Protein AF-A0A6A3VPD0-F1 (afdb_monomer_lite)

Structure (mmCIF, N/CA/C/O backbone):
data_AF-A0A6A3VPD0-F1
#
_entry.id   AF-A0A6A3VPD0-F1
#
loop_
_atom_site.group_PDB
_atom_site.id
_atom_site.type_symbol
_atom_site.label_atom_id
_atom_site.label_alt_id
_atom_site.label_comp_id
_atom_site.label_asym_id
_atom_site.label_entity_id
_atom_site.label_seq_id
_atom_site.pdbx_PDB_ins_code
_atom_site.Cartn_x
_atom_site.Cartn_y
_atom_site.Cartn_z
_atom_site.occupancy
_atom_site.B_iso_or_equiv
_atom_site.auth_seq_id
_atom_site.auth_comp_id
_atom_site.auth_asym_id
_atom_site.auth_atom_id
_atom_site.pdbx_PDB_model_num
ATOM 1 N N . MET A 1 1 ? -4.525 1.114 21.349 1.00 48.56 1 MET A N 1
ATOM 2 C CA . MET A 1 1 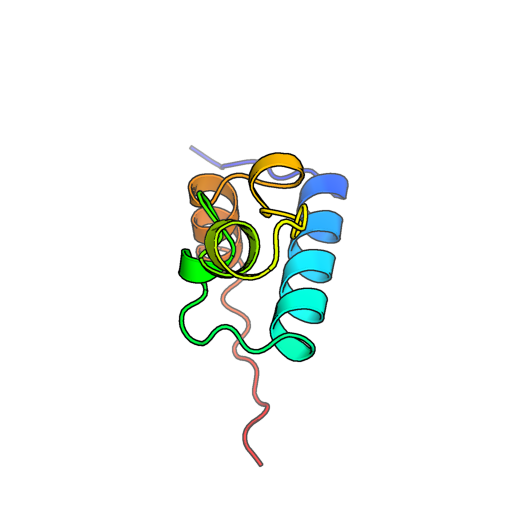? -5.573 1.800 20.563 1.00 48.56 1 MET A CA 1
ATOM 3 C C . MET A 1 1 ? -5.908 0.907 19.376 1.00 48.56 1 MET A C 1
ATOM 5 O O . MET A 1 1 ? -5.012 0.627 18.587 1.00 48.56 1 MET A O 1
ATOM 9 N N . VAL A 1 2 ? -7.127 0.366 19.307 1.00 56.78 2 VAL A N 1
ATOM 10 C CA . VAL A 1 2 ? -7.557 -0.477 18.178 1.00 56.78 2 VAL A CA 1
ATOM 11 C C . VAL A 1 2 ? -7.647 0.425 16.948 1.00 56.78 2 VAL A C 1
ATOM 13 O O . VAL A 1 2 ? -8.417 1.380 16.944 1.00 56.78 2 VAL A O 1
ATOM 16 N N . LYS A 1 3 ? -6.809 0.180 15.936 1.00 67.56 3 LYS A N 1
ATOM 17 C CA . LYS A 1 3 ? -6.918 0.872 14.648 1.00 67.56 3 LYS A CA 1
ATOM 18 C C . LYS A 1 3 ? -8.072 0.229 13.893 1.00 67.56 3 LYS A C 1
ATOM 20 O O . LYS A 1 3 ? -7.953 -0.908 13.454 1.00 67.56 3 LYS A O 1
ATOM 25 N N . ILE A 1 4 ? -9.189 0.941 13.820 1.00 82.12 4 ILE A N 1
ATOM 26 C CA . ILE A 1 4 ? -10.358 0.514 13.056 1.00 82.12 4 ILE A CA 1
ATOM 27 C C . ILE A 1 4 ? -10.044 0.745 11.573 1.00 82.12 4 ILE A C 1
ATOM 29 O O . ILE A 1 4 ? -9.487 1.783 11.197 1.00 82.12 4 ILE A O 1
ATOM 33 N N . PHE A 1 5 ? -10.357 -0.252 10.756 1.00 86.62 5 PHE A N 1
ATOM 34 C CA . PHE A 1 5 ? -10.290 -0.187 9.302 1.00 86.62 5 PHE A CA 1
ATOM 35 C C . PHE A 1 5 ? -11.707 -0.331 8.767 1.00 86.62 5 PHE A C 1
ATOM 37 O O . PHE A 1 5 ? -12.485 -1.128 9.300 1.00 86.62 5 PHE A O 1
ATOM 44 N N . THR A 1 6 ? -12.056 0.449 7.750 1.00 91.69 6 THR A N 1
ATOM 45 C CA . THR A 1 6 ? -13.353 0.290 7.087 1.00 91.69 6 THR A CA 1
ATOM 46 C C . THR A 1 6 ? -13.308 -0.893 6.119 1.00 91.69 6 THR A C 1
ATOM 48 O O . THR A 1 6 ? -12.236 -1.336 5.698 1.00 91.69 6 THR A O 1
ATOM 51 N N . LEU A 1 7 ? -14.481 -1.417 5.749 1.00 92.25 7 LEU A N 1
ATOM 52 C CA . LEU A 1 7 ? -14.575 -2.416 4.680 1.00 92.25 7 LEU A CA 1
ATOM 53 C C . LEU A 1 7 ? -14.026 -1.861 3.357 1.00 92.25 7 LEU A C 1
ATOM 55 O O . LEU A 1 7 ? -13.354 -2.577 2.628 1.00 92.25 7 LEU A O 1
ATOM 59 N N . ASP A 1 8 ? -14.268 -0.580 3.088 1.00 94.06 8 ASP A N 1
ATOM 60 C CA . ASP A 1 8 ? -13.755 0.123 1.913 1.00 94.06 8 ASP A CA 1
ATOM 61 C C . ASP A 1 8 ? -12.216 0.113 1.861 1.00 94.06 8 ASP A C 1
ATOM 63 O O . ASP A 1 8 ? -11.628 -0.327 0.876 1.00 94.06 8 ASP A O 1
ATOM 67 N N . GLU A 1 9 ? -11.544 0.445 2.967 1.00 92.38 9 GLU A N 1
ATOM 68 C CA . GLU A 1 9 ? -10.080 0.371 3.046 1.00 92.38 9 GLU A CA 1
ATOM 69 C C . GLU A 1 9 ? -9.551 -1.056 2.864 1.00 92.38 9 GLU A C 1
ATOM 71 O O . GLU A 1 9 ? -8.510 -1.257 2.241 1.00 92.38 9 GLU A O 1
ATOM 76 N N . LEU A 1 10 ? -10.263 -2.059 3.381 1.00 92.06 10 LEU A N 1
ATOM 77 C CA . LEU A 1 10 ? -9.943 -3.470 3.152 1.00 92.06 10 LEU A CA 1
ATOM 78 C C . LEU A 1 10 ? -10.052 -3.843 1.666 1.00 92.06 10 LEU A C 1
ATOM 80 O O . LEU A 1 10 ? -9.166 -4.520 1.145 1.00 92.06 10 LEU A O 1
ATOM 84 N N . MET A 1 11 ? -11.095 -3.382 0.974 1.00 94.75 11 MET A N 1
ATOM 85 C CA . MET A 1 11 ? -11.289 -3.636 -0.456 1.00 94.75 11 MET A CA 1
ATOM 86 C C . MET A 1 11 ? -10.229 -2.932 -1.310 1.00 94.75 11 MET A C 1
ATOM 88 O O . MET A 1 11 ? -9.676 -3.550 -2.219 1.00 94.75 11 MET A O 1
ATOM 92 N N . ILE A 1 12 ? -9.873 -1.688 -0.976 1.00 94.56 12 ILE A N 1
ATOM 93 C CA . ILE A 1 12 ? -8.771 -0.961 -1.623 1.00 94.56 12 ILE A CA 1
ATOM 94 C C . ILE A 1 12 ? -7.448 -1.701 -1.405 1.00 94.56 12 ILE A C 1
ATOM 96 O O . ILE A 1 12 ? -6.689 -1.905 -2.349 1.00 94.56 12 ILE A O 1
ATOM 100 N N . PHE A 1 13 ? -7.181 -2.161 -0.181 1.00 93.12 13 PHE A N 1
ATOM 101 C CA . PHE A 1 13 ? -5.979 -2.932 0.129 1.00 93.12 13 PHE A CA 1
ATOM 102 C C . PHE A 1 13 ? -5.884 -4.221 -0.696 1.00 93.12 13 PHE A C 1
ATOM 104 O O . PHE A 1 13 ? -4.824 -4.512 -1.247 1.00 93.12 13 PHE A O 1
ATOM 111 N N . LEU A 1 14 ? -6.982 -4.971 -0.835 1.00 92.75 14 LEU A N 1
ATOM 112 C CA . LEU A 1 14 ? -7.025 -6.154 -1.699 1.00 92.75 14 LEU A CA 1
ATOM 113 C C . LEU A 1 14 ? -6.778 -5.791 -3.168 1.00 92.75 14 LEU A C 1
ATOM 115 O O . LEU A 1 14 ? -5.991 -6.462 -3.833 1.00 92.75 14 LEU A O 1
ATOM 119 N N . GLY A 1 15 ? -7.383 -4.706 -3.658 1.00 93.25 15 GLY A N 1
ATOM 120 C CA . GLY A 1 15 ? -7.137 -4.186 -5.005 1.00 93.25 15 GLY A CA 1
ATOM 121 C C . GLY A 1 15 ? -5.662 -3.859 -5.249 1.00 93.25 15 GLY A C 1
ATOM 122 O O . GLY A 1 15 ? -5.112 -4.236 -6.281 1.00 93.25 15 GLY A O 1
ATOM 123 N N . ILE A 1 16 ? -4.993 -3.247 -4.267 1.00 92.31 16 ILE A N 1
ATOM 124 C CA . ILE A 1 16 ? -3.553 -2.962 -4.314 1.00 92.31 16 ILE A CA 1
ATOM 125 C C . ILE A 1 16 ? -2.733 -4.255 -4.402 1.00 92.31 16 ILE A C 1
ATOM 127 O O . ILE A 1 16 ? -1.806 -4.328 -5.206 1.00 92.31 16 ILE A O 1
ATOM 131 N N . LEU A 1 17 ? -3.070 -5.291 -3.627 1.00 91.50 17 LEU A N 1
ATOM 132 C CA . LEU A 1 17 ? -2.368 -6.579 -3.699 1.00 91.50 17 LEU A CA 1
ATOM 133 C C . LEU A 1 17 ? -2.514 -7.239 -5.077 1.00 91.50 17 LEU A C 1
ATOM 135 O O . LEU A 1 17 ? -1.526 -7.728 -5.623 1.00 91.50 17 LEU A O 1
ATOM 139 N N . PHE A 1 18 ? -3.714 -7.217 -5.665 1.00 90.38 18 PHE A N 1
ATOM 140 C CA . PHE A 1 18 ? -3.924 -7.711 -7.029 1.00 90.38 18 PHE A CA 1
ATOM 141 C C . PHE A 1 18 ? -3.137 -6.892 -8.053 1.00 90.38 18 PHE A C 1
ATOM 143 O O . PHE A 1 18 ? -2.471 -7.465 -8.914 1.00 90.38 18 PHE A O 1
ATOM 150 N N . PHE A 1 19 ? -3.145 -5.566 -7.930 1.00 89.50 19 PHE A N 1
ATOM 151 C CA . PHE A 1 19 ? -2.385 -4.690 -8.813 1.00 89.50 19 PHE A CA 1
ATOM 152 C C . PHE A 1 19 ? -0.881 -4.988 -8.764 1.00 89.50 19 PHE A C 1
ATOM 154 O O . PHE A 1 19 ? -0.263 -5.122 -9.820 1.00 89.50 19 PHE A O 1
ATOM 161 N N . MET A 1 20 ? -0.318 -5.167 -7.563 1.00 89.56 20 MET A N 1
ATOM 162 C CA . MET A 1 20 ? 1.085 -5.556 -7.364 1.00 89.56 20 MET A CA 1
ATOM 163 C C . MET A 1 20 ? 1.398 -6.950 -7.913 1.00 89.56 20 MET A C 1
ATOM 165 O O . MET A 1 20 ? 2.500 -7.172 -8.397 1.00 89.56 20 MET A O 1
ATOM 169 N N . SER A 1 21 ? 0.443 -7.885 -7.867 1.00 87.62 21 SER A N 1
ATOM 170 C CA . SER A 1 21 ? 0.636 -9.230 -8.432 1.00 87.62 21 SER A CA 1
ATOM 171 C C . SER A 1 21 ? 0.728 -9.239 -9.962 1.00 87.62 21 SER A C 1
ATOM 173 O O . SER A 1 21 ? 1.322 -10.149 -10.531 1.00 87.62 21 SER A O 1
ATOM 175 N N . ILE A 1 22 ? 0.143 -8.233 -10.622 1.00 88.00 22 ILE A N 1
ATOM 176 C CA . ILE A 1 22 ? 0.123 -8.099 -12.086 1.00 88.00 22 ILE A CA 1
ATOM 177 C C . ILE A 1 22 ? 1.265 -7.199 -12.567 1.00 88.00 22 ILE A C 1
ATOM 179 O O . ILE A 1 22 ? 1.884 -7.471 -13.591 1.00 88.00 22 ILE A O 1
ATOM 183 N N . ASN A 1 23 ? 1.531 -6.113 -11.844 1.00 84.38 23 ASN A N 1
ATOM 184 C CA . ASN A 1 23 ? 2.537 -5.123 -12.202 1.00 84.38 23 ASN A CA 1
ATOM 185 C C . ASN A 1 23 ? 3.707 -5.291 -11.254 1.00 84.38 23 ASN A C 1
ATOM 187 O O . ASN A 1 23 ? 3.642 -4.743 -10.164 1.00 84.38 23 ASN A O 1
ATOM 191 N N . ASP A 1 24 ? 4.746 -6.028 -11.631 1.00 83.50 24 ASP A N 1
ATOM 192 C CA . ASP A 1 24 ? 5.919 -6.223 -10.777 1.00 83.50 24 ASP A CA 1
ATOM 193 C C . ASP A 1 24 ? 6.857 -5.005 -10.849 1.00 83.50 24 ASP A C 1
ATOM 195 O O . ASP A 1 24 ? 7.599 -4.829 -11.815 1.00 83.50 24 ASP A O 1
ATOM 199 N N . LYS A 1 25 ? 6.807 -4.145 -9.822 1.00 84.75 25 LYS A N 1
ATOM 200 C CA . LYS A 1 25 ? 7.764 -3.039 -9.619 1.00 84.75 25 LYS A CA 1
ATOM 201 C C . LYS A 1 25 ? 8.832 -3.396 -8.576 1.00 84.75 25 LYS A C 1
ATOM 203 O O . LYS A 1 25 ? 9.526 -2.510 -8.071 1.00 84.75 25 LYS A O 1
ATOM 208 N N . GLY A 1 26 ? 8.956 -4.676 -8.217 1.00 86.25 26 GLY A N 1
ATOM 209 C CA . GLY A 1 26 ? 9.837 -5.168 -7.166 1.00 86.25 26 GLY A CA 1
ATOM 210 C C . GLY A 1 26 ? 9.327 -4.815 -5.770 1.00 86.25 26 GLY A C 1
ATOM 211 O O . GLY A 1 26 ? 8.303 -5.316 -5.305 1.00 86.25 26 GLY A O 1
ATOM 212 N N . GLU A 1 27 ? 10.061 -3.957 -5.061 1.00 86.00 27 GLU A N 1
ATOM 213 C CA . GLU A 1 27 ? 9.691 -3.563 -3.702 1.00 86.00 27 GLU A CA 1
ATOM 214 C C . GLU A 1 27 ? 8.356 -2.816 -3.680 1.00 86.00 27 GLU A C 1
ATOM 216 O O . GLU A 1 27 ? 8.138 -1.862 -4.425 1.00 86.00 27 GLU A O 1
ATOM 221 N N . TYR A 1 28 ? 7.472 -3.186 -2.748 1.00 85.94 28 TYR A N 1
ATOM 222 C CA . TYR A 1 28 ? 6.146 -2.568 -2.641 1.00 85.94 28 TYR A CA 1
ATOM 223 C C . TYR A 1 28 ? 6.220 -1.047 -2.434 1.00 85.94 28 TYR A C 1
ATOM 225 O O . TYR A 1 28 ? 5.281 -0.346 -2.776 1.00 85.94 28 TYR A O 1
ATOM 233 N N . ALA A 1 29 ? 7.314 -0.505 -1.891 1.00 87.50 29 ALA A N 1
ATOM 234 C CA . ALA A 1 29 ? 7.473 0.939 -1.727 1.00 87.50 29 ALA A CA 1
ATOM 235 C C . ALA A 1 29 ? 7.499 1.704 -3.067 1.00 87.50 29 ALA A C 1
ATOM 237 O O . ALA A 1 29 ? 7.149 2.878 -3.078 1.00 87.50 29 ALA A O 1
ATOM 238 N N . ASN A 1 30 ? 7.835 1.039 -4.178 1.00 89.38 30 ASN A N 1
ATOM 239 C CA . ASN A 1 30 ? 7.976 1.638 -5.512 1.00 89.38 30 ASN A CA 1
ATOM 240 C C . ASN A 1 30 ? 6.638 1.979 -6.192 1.00 89.38 30 ASN A C 1
ATOM 242 O O . ASN A 1 30 ? 6.620 2.544 -7.283 1.00 89.38 30 ASN A O 1
ATOM 246 N N . TYR A 1 31 ? 5.515 1.600 -5.581 1.00 89.56 31 TYR A N 1
ATOM 247 C CA . TYR A 1 31 ? 4.168 1.917 -6.066 1.00 89.56 31 TYR A CA 1
ATOM 248 C C . TYR A 1 31 ? 3.615 3.216 -5.462 1.00 89.56 31 TYR A C 1
ATOM 250 O O . TYR A 1 31 ? 2.502 3.624 -5.791 1.00 89.56 31 TYR A O 1
ATOM 258 N N . TRP A 1 32 ? 4.360 3.819 -4.535 1.00 92.31 32 TRP A N 1
ATOM 259 C CA . TRP A 1 32 ? 4.030 5.082 -3.890 1.00 92.31 32 TRP A CA 1
ATOM 260 C C . TRP A 1 32 ? 5.050 6.151 -4.266 1.00 92.31 32 TRP A C 1
ATOM 262 O O . TRP A 1 32 ? 6.230 5.865 -4.468 1.00 92.31 32 TRP A O 1
ATOM 272 N N . GLY A 1 33 ? 4.608 7.404 -4.247 1.00 87.56 33 GLY A N 1
ATOM 273 C CA . GLY A 1 33 ? 5.428 8.557 -4.578 1.00 87.56 33 GLY A CA 1
ATOM 274 C C . GLY A 1 33 ? 5.612 8.762 -6.080 1.00 87.56 33 GLY A C 1
ATOM 275 O O . GLY A 1 33 ? 4.744 8.436 -6.886 1.00 87.56 33 GLY A O 1
ATOM 276 N N . LEU A 1 34 ? 6.735 9.392 -6.430 1.00 83.00 34 LEU A N 1
ATOM 277 C CA . LEU A 1 34 ? 7.103 9.682 -7.812 1.00 83.00 34 LEU A CA 1
ATOM 278 C C . LEU A 1 34 ? 7.462 8.387 -8.532 1.00 83.00 34 LEU A C 1
ATOM 280 O O . LEU A 1 34 ? 8.416 7.702 -8.160 1.00 83.00 34 LEU A O 1
ATOM 284 N N . GLN A 1 35 ? 6.729 8.089 -9.596 1.00 83.12 35 GLN A N 1
ATOM 285 C CA . GLN A 1 35 ? 6.988 6.916 -10.404 1.00 83.12 35 GLN A CA 1
ATOM 286 C C . GLN A 1 35 ? 8.085 7.238 -11.424 1.00 83.12 35 GLN A C 1
ATOM 288 O O . GLN A 1 35 ? 7.975 8.177 -12.210 1.00 83.12 35 GLN A O 1
ATOM 293 N N . ALA A 1 36 ? 9.166 6.452 -11.423 1.00 73.19 36 ALA A N 1
ATOM 294 C CA . ALA A 1 36 ? 10.277 6.634 -12.365 1.00 73.19 36 ALA A CA 1
ATOM 295 C C . ALA A 1 36 ? 9.826 6.506 -13.833 1.00 73.19 36 ALA A C 1
ATOM 297 O O . ALA A 1 36 ? 10.414 7.112 -14.726 1.00 73.19 36 ALA A O 1
ATOM 298 N N . GLU A 1 37 ? 8.757 5.744 -14.067 1.00 71.12 37 GLU A N 1
ATOM 299 C CA . GLU A 1 37 ? 8.129 5.579 -15.375 1.00 71.12 37 GLU A CA 1
ATOM 300 C C . GLU A 1 37 ? 7.539 6.896 -15.906 1.00 71.12 37 GLU A C 1
ATOM 302 O O . GLU A 1 37 ? 7.656 7.160 -17.099 1.00 71.12 37 GLU A O 1
ATOM 307 N N . ASP A 1 38 ? 6.995 7.760 -15.046 1.00 70.50 38 ASP A N 1
ATOM 308 C CA . ASP A 1 38 ? 6.394 9.043 -15.453 1.00 70.50 38 ASP A CA 1
ATOM 309 C C . ASP A 1 38 ? 7.449 9.999 -16.002 1.00 70.50 38 ASP A 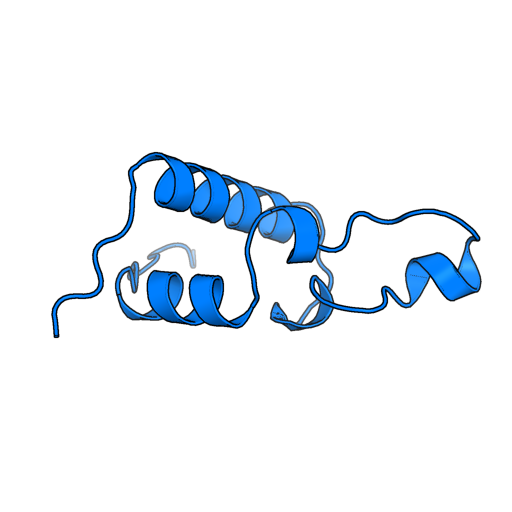C 1
ATOM 311 O O . ASP A 1 38 ? 7.246 10.677 -17.008 1.00 70.50 38 ASP A O 1
ATOM 315 N N . LEU A 1 39 ? 8.620 10.000 -15.363 1.00 69.06 39 LEU A N 1
ATOM 316 C CA . LEU A 1 39 ? 9.774 10.807 -15.755 1.00 69.06 39 LEU A CA 1
ATOM 317 C C . LEU A 1 39 ? 10.365 10.375 -17.103 1.00 69.06 39 LEU A C 1
ATOM 319 O O . LEU A 1 39 ? 10.939 11.203 -17.806 1.00 69.06 39 LEU A O 1
ATOM 323 N N . ILE A 1 40 ? 10.251 9.091 -17.454 1.00 68.69 40 ILE A N 1
ATOM 324 C CA . ILE A 1 40 ? 10.872 8.512 -18.655 1.00 68.69 40 ILE A CA 1
ATOM 325 C C . ILE A 1 40 ? 9.887 8.460 -19.825 1.00 68.69 40 ILE A C 1
ATOM 327 O O . ILE A 1 40 ? 10.260 8.758 -20.959 1.00 68.69 40 ILE A O 1
ATOM 331 N N . PHE A 1 41 ? 8.638 8.083 -19.564 1.00 65.38 41 PHE A N 1
ATOM 332 C CA . PHE A 1 41 ? 7.629 7.839 -20.593 1.00 65.38 41 PHE A CA 1
ATOM 333 C C . PHE A 1 41 ? 6.616 8.980 -20.732 1.00 65.38 41 PHE A C 1
ATOM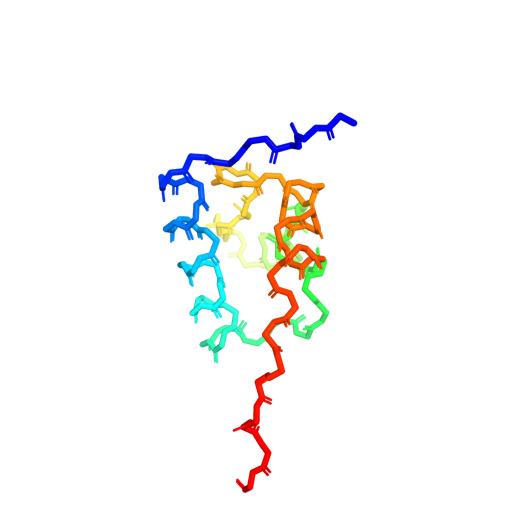 335 O O . PHE A 1 41 ? 5.793 8.938 -21.645 1.00 65.38 41 PHE A O 1
ATOM 342 N N . GLY A 1 42 ? 6.672 10.004 -19.870 1.00 60.44 42 GLY A N 1
ATOM 343 C CA . GLY A 1 42 ? 5.770 11.159 -19.926 1.00 60.44 42 GLY A CA 1
ATOM 344 C C . GLY A 1 42 ? 4.301 10.811 -19.667 1.00 60.44 42 GLY A C 1
ATOM 345 O O . GLY A 1 42 ? 3.417 11.571 -20.058 1.00 60.44 42 GLY A O 1
ATOM 346 N N . GLY A 1 43 ? 4.038 9.646 -19.068 1.00 63.06 43 GLY A N 1
ATOM 347 C CA . GLY A 1 43 ? 2.704 9.206 -18.671 1.00 63.06 43 GLY A CA 1
ATOM 348 C C . GLY A 1 43 ? 2.388 9.579 -17.225 1.00 63.06 43 GLY A C 1
ATOM 349 O O . GLY A 1 43 ? 3.284 9.869 -16.442 1.00 63.06 43 GLY A O 1
ATOM 350 N N . GLU A 1 44 ? 1.107 9.535 -16.869 1.00 61.34 44 GLU A N 1
ATOM 351 C CA . GLU A 1 44 ? 0.658 9.503 -15.475 1.00 61.34 44 GLU A CA 1
ATOM 352 C C . GLU A 1 44 ? 0.491 8.034 -15.068 1.00 61.34 44 GLU A C 1
ATOM 354 O O . GLU A 1 44 ? -0.595 7.457 -15.178 1.00 61.34 44 GLU A O 1
ATOM 359 N N . THR A 1 45 ? 1.565 7.363 -14.658 1.00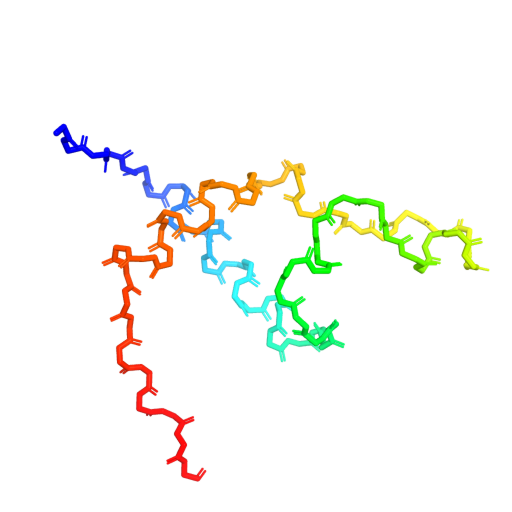 64.56 45 THR A N 1
ATOM 360 C CA . THR A 1 45 ? 1.410 6.076 -13.983 1.00 64.56 45 THR A CA 1
ATOM 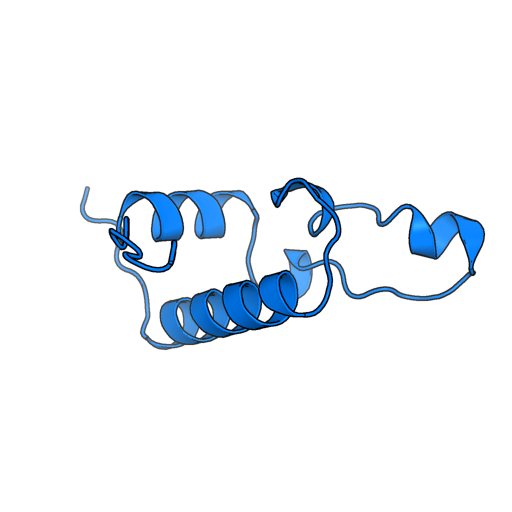361 C C . THR A 1 45 ? 0.778 6.319 -12.617 1.00 64.56 45 THR A C 1
ATOM 363 O O . THR A 1 45 ? 1.111 7.247 -11.880 1.00 64.56 45 THR A O 1
ATOM 366 N N . ALA A 1 46 ? -0.220 5.501 -12.294 1.00 70.62 46 ALA A N 1
ATOM 367 C CA . ALA A 1 46 ? -1.038 5.716 -11.114 1.00 70.62 46 ALA A CA 1
ATOM 368 C C . ALA A 1 46 ? -0.237 5.399 -9.842 1.00 70.62 46 ALA A C 1
ATOM 370 O O . ALA A 1 46 ? -0.155 4.243 -9.421 1.00 70.62 46 ALA A O 1
ATOM 371 N N . SER A 1 47 ? 0.343 6.429 -9.222 1.00 86.00 47 SER A N 1
ATOM 372 C CA . SER A 1 47 ? 0.796 6.344 -7.835 1.00 86.00 47 SER A CA 1
ATOM 373 C C . SER A 1 47 ? -0.366 5.898 -6.945 1.00 86.00 47 SER A C 1
ATOM 375 O O . SER A 1 47 ? -1.492 6.398 -7.049 1.00 86.00 47 SER A O 1
ATOM 377 N N . LEU A 1 48 ? -0.096 4.962 -6.035 1.00 90.56 48 LEU A N 1
ATOM 378 C CA . LEU A 1 48 ? -1.109 4.455 -5.113 1.00 90.56 48 LEU A CA 1
ATOM 379 C C . LEU A 1 48 ? -1.469 5.447 -4.000 1.00 90.56 48 LEU A C 1
ATOM 381 O O . LEU A 1 48 ? -2.433 5.200 -3.272 1.00 90.56 48 LEU A O 1
ATOM 385 N N . ASP A 1 49 ? -0.757 6.575 -3.880 1.00 89.19 49 ASP A N 1
ATOM 386 C CA . ASP A 1 49 ? -1.044 7.610 -2.879 1.00 89.19 49 ASP A CA 1
ATOM 387 C C . ASP A 1 49 ? -2.478 8.151 -2.974 1.00 89.19 49 ASP A C 1
ATOM 389 O O . ASP A 1 49 ? -3.071 8.481 -1.947 1.00 89.19 49 ASP A O 1
ATOM 393 N N . GLY A 1 50 ? -3.062 8.178 -4.178 1.00 88.06 50 GLY A N 1
ATOM 394 C CA . GLY A 1 50 ? -4.452 8.591 -4.389 1.00 88.06 50 GLY A CA 1
ATOM 395 C C . GLY A 1 50 ? -5.498 7.608 -3.846 1.00 88.06 50 GLY A C 1
ATOM 396 O O . GLY A 1 50 ? -6.626 8.011 -3.577 1.00 88.06 50 GLY A O 1
ATOM 397 N N . PHE A 1 51 ? -5.134 6.337 -3.649 1.00 91.25 51 PHE A N 1
ATOM 398 C CA . PHE A 1 51 ? -6.043 5.289 -3.172 1.00 91.25 51 PHE A CA 1
ATOM 399 C C . PHE A 1 51 ? -5.828 4.969 -1.691 1.00 91.25 51 PHE A C 1
ATOM 401 O O . PHE A 1 51 ? -6.780 4.845 -0.924 1.00 91.25 51 PHE A O 1
ATOM 408 N N . MET A 1 52 ? -4.572 4.812 -1.271 1.00 93.38 52 MET A N 1
ATOM 409 C CA . MET A 1 52 ? -4.216 4.508 0.110 1.00 93.38 52 MET A CA 1
ATOM 410 C C . MET A 1 52 ? -2.780 4.928 0.383 1.00 93.38 52 MET A C 1
ATOM 412 O O . MET A 1 52 ? -1.877 4.529 -0.335 1.00 93.38 52 MET A O 1
ATOM 416 N N . THR A 1 53 ? -2.530 5.636 1.483 1.00 93.62 53 THR A N 1
ATOM 417 C CA . THR A 1 53 ? -1.154 6.010 1.853 1.00 93.62 53 THR A CA 1
ATOM 418 C C . THR A 1 53 ? -0.295 4.789 2.200 1.00 93.62 53 THR A C 1
ATOM 420 O O . THR A 1 53 ? -0.769 3.831 2.825 1.00 93.62 53 THR A O 1
ATOM 423 N N . LEU A 1 54 ? 1.010 4.862 1.916 1.00 93.38 54 LEU A N 1
ATOM 424 C CA . LEU A 1 54 ? 1.975 3.806 2.256 1.00 93.38 54 LEU A CA 1
ATOM 425 C C . LEU A 1 54 ? 1.931 3.421 3.745 1.00 93.38 54 LEU A C 1
ATOM 427 O O . LEU A 1 54 ? 2.076 2.254 4.116 1.00 93.38 54 LEU A O 1
ATOM 431 N N . HIS A 1 55 ? 1.705 4.398 4.625 1.00 92.50 55 HIS A N 1
ATOM 432 C CA . HIS A 1 55 ? 1.572 4.151 6.057 1.00 92.50 55 HIS A CA 1
ATOM 433 C C . HIS A 1 55 ? 0.317 3.326 6.392 1.00 92.50 55 HIS A C 1
ATOM 435 O O . HIS A 1 55 ? 0.415 2.376 7.172 1.00 92.50 55 HIS A O 1
ATOM 441 N N . ARG A 1 56 ? -0.850 3.636 5.800 1.00 91.81 56 ARG A N 1
ATOM 442 C CA . ARG A 1 56 ? -2.078 2.838 5.996 1.00 91.81 56 ARG A CA 1
ATOM 443 C C . ARG A 1 56 ? -1.910 1.424 5.446 1.00 91.81 56 ARG A C 1
ATOM 445 O O . ARG A 1 56 ? -2.227 0.474 6.160 1.00 91.81 56 ARG A O 1
ATOM 452 N N . PHE A 1 57 ? -1.311 1.280 4.266 1.00 92.56 57 PHE A N 1
ATOM 453 C CA . PHE A 1 57 ? -1.008 -0.024 3.678 1.00 92.56 57 PHE A CA 1
ATOM 454 C C . PHE A 1 57 ? -0.130 -0.887 4.596 1.00 92.56 57 PHE A C 1
ATOM 456 O O . PHE A 1 57 ? -0.475 -2.030 4.894 1.00 92.56 57 PHE A O 1
ATOM 463 N N . LYS A 1 58 ? 0.974 -0.334 5.125 1.00 91.00 58 LYS A N 1
ATOM 464 C CA . LYS A 1 58 ? 1.860 -1.046 6.068 1.00 91.00 58 LYS A CA 1
ATOM 465 C C . LYS A 1 58 ? 1.126 -1.491 7.334 1.00 91.00 58 LYS A C 1
ATOM 467 O O . LYS A 1 58 ? 1.411 -2.565 7.863 1.00 91.00 58 LYS A O 1
ATOM 472 N N . LEU A 1 59 ? 0.187 -0.683 7.827 1.00 90.69 59 LEU A N 1
ATOM 473 C CA . LEU A 1 59 ? -0.626 -1.035 8.992 1.00 90.69 59 LEU A CA 1
ATOM 474 C C . LEU A 1 59 ? -1.574 -2.196 8.694 1.00 90.69 59 LEU A C 1
ATOM 476 O O . LEU A 1 59 ? -1.588 -3.154 9.465 1.00 90.69 59 LEU A O 1
ATOM 480 N N . LEU A 1 60 ? -2.304 -2.140 7.577 1.00 90.25 60 LEU A N 1
ATOM 481 C CA . LEU A 1 60 ? -3.184 -3.227 7.142 1.00 90.25 60 LEU A CA 1
ATOM 482 C C . LEU A 1 60 ? -2.398 -4.513 6.897 1.00 90.25 60 LEU A C 1
ATOM 484 O O . LEU A 1 60 ? -2.749 -5.541 7.463 1.00 90.25 60 LEU A O 1
ATOM 488 N N . ARG A 1 61 ? -1.274 -4.447 6.174 1.00 88.25 61 ARG A N 1
ATOM 489 C CA . ARG A 1 61 ? -0.386 -5.596 5.932 1.00 88.25 61 ARG A CA 1
ATOM 490 C C . ARG A 1 61 ? 0.131 -6.225 7.227 1.00 88.25 61 ARG A C 1
ATOM 492 O O . ARG A 1 61 ? 0.204 -7.444 7.331 1.00 88.25 61 ARG A O 1
ATOM 499 N N . ARG A 1 62 ? 0.487 -5.412 8.228 1.00 87.06 62 ARG A N 1
ATOM 500 C CA . ARG A 1 62 ? 0.938 -5.917 9.533 1.00 87.06 62 ARG A CA 1
ATOM 501 C C . ARG A 1 62 ? -0.189 -6.630 10.282 1.00 87.06 62 ARG A C 1
ATOM 503 O O . ARG A 1 62 ? 0.056 -7.681 10.866 1.00 87.06 62 ARG A O 1
ATOM 510 N N . CYS A 1 63 ? -1.395 -6.064 10.278 1.00 83.88 63 CYS A N 1
ATOM 511 C CA . CYS A 1 63 ? -2.563 -6.633 10.956 1.00 83.88 63 CYS A CA 1
ATOM 512 C C . CYS A 1 63 ? -3.090 -7.894 10.260 1.00 83.88 63 CYS A C 1
ATOM 514 O O . CYS A 1 63 ? -3.455 -8.860 10.921 1.00 83.88 63 CYS A O 1
ATOM 516 N N . LEU A 1 64 ? -3.092 -7.885 8.933 1.00 77.44 64 LEU A N 1
ATOM 517 C CA . LEU A 1 64 ? -3.549 -8.958 8.066 1.00 77.44 64 LEU A CA 1
ATOM 518 C C . LEU A 1 64 ? -2.350 -9.746 7.548 1.00 77.44 64 LEU A C 1
ATOM 520 O O . LEU A 1 64 ? -2.258 -9.973 6.347 1.00 77.44 64 LEU A O 1
ATOM 524 N N . SER A 1 65 ? -1.403 -10.127 8.415 1.00 64.75 65 SER A N 1
ATOM 525 C CA . SER A 1 65 ? -0.335 -11.057 8.022 1.00 64.75 65 SER A CA 1
ATOM 526 C C . SER A 1 65 ? -0.969 -12.389 7.618 1.00 64.75 65 SER A C 1
ATOM 528 O O . SER A 1 65 ? -1.068 -13.323 8.411 1.00 64.75 65 SER A O 1
ATOM 530 N N . PHE A 1 66 ? -1.446 -12.461 6.379 1.00 59.66 66 PHE A N 1
ATOM 531 C CA . PHE A 1 66 ? -1.852 -13.680 5.732 1.00 59.66 66 PHE A CA 1
ATOM 532 C C . PHE A 1 66 ? -0.579 -14.515 5.673 1.00 59.66 66 PHE A C 1
ATOM 534 O O . PHE A 1 66 ? 0.390 -14.137 5.011 1.00 59.66 66 PHE A O 1
ATOM 541 N N . LYS A 1 67 ? -0.552 -15.643 6.387 1.00 49.47 67 LYS A N 1
ATOM 542 C CA . LYS A 1 67 ? 0.334 -16.744 6.008 1.00 49.47 67 LYS A CA 1
ATOM 543 C C . LYS A 1 67 ? -0.142 -17.194 4.631 1.00 49.47 67 LYS A C 1
ATOM 545 O O . LYS A 1 67 ? -0.956 -18.105 4.527 1.00 49.47 67 LYS A O 1
ATOM 550 N N . LEU A 1 68 ? 0.276 -16.483 3.590 1.00 46.00 68 LEU A N 1
ATOM 551 C CA . LEU A 1 68 ? -0.006 -16.855 2.221 1.00 46.00 68 LEU A CA 1
ATOM 552 C C . LEU A 1 68 ? 0.860 -18.086 1.942 1.00 46.00 68 LEU A C 1
ATOM 554 O O . LEU A 1 68 ? 2.025 -17.982 1.574 1.00 46.00 68 LEU A O 1
ATOM 558 N N . PHE A 1 69 ? 0.299 -19.261 2.222 1.00 40.19 69 PHE A N 1
ATOM 559 C CA . PHE A 1 69 ? 0.771 -20.553 1.736 1.00 40.19 69 PHE A CA 1
ATOM 560 C C . PHE A 1 69 ? 0.547 -20.583 0.214 1.00 40.19 69 PHE A C 1
ATOM 562 O O . PHE A 1 69 ? -0.353 -21.243 -0.285 1.00 40.19 69 PHE A O 1
ATOM 569 N N . LEU A 1 70 ? 1.313 -19.788 -0.527 1.00 40.16 70 LEU A N 1
ATOM 570 C CA . LEU A 1 70 ? 1.402 -19.858 -1.984 1.00 40.16 70 LEU A CA 1
ATOM 571 C C . LEU A 1 70 ? 2.879 -19.777 -2.366 1.00 40.16 70 LEU A C 1
ATOM 573 O O . LEU A 1 70 ? 3.361 -18.805 -2.933 1.00 40.16 70 LEU A O 1
ATOM 577 N N . LEU A 1 71 ? 3.597 -20.822 -1.967 1.00 37.22 71 LEU A N 1
ATOM 578 C CA . LEU A 1 71 ? 4.841 -21.263 -2.579 1.00 37.22 71 LEU A CA 1
ATOM 579 C C . LEU A 1 71 ? 4.671 -22.766 -2.776 1.00 37.22 71 LEU A C 1
ATOM 581 O O . LEU A 1 71 ? 4.859 -23.548 -1.844 1.00 37.22 71 LEU A O 1
ATOM 585 N N . HIS A 1 72 ? 4.223 -23.133 -3.970 1.00 39.50 72 HIS A N 1
ATOM 586 C CA . HIS A 1 72 ? 4.488 -24.433 -4.554 1.00 39.50 72 HIS A CA 1
ATOM 587 C C . HIS A 1 72 ? 4.768 -24.257 -6.038 1.00 39.50 72 HIS A C 1
ATOM 589 O O . HIS A 1 72 ? 4.073 -23.419 -6.656 1.00 39.50 72 HIS A O 1
#

Organism: NCBI:txid53985

pLDDT: mean 79.87, std 15.84, range [37.22, 94.75]

Secondary structure (DSSP, 8-state):
------HHHHHHHHHHHHHHHHS--SSGGGGSSS-HHHHHH------GGGT--HHHHHHHHHHT--------

Sequence (72 aa):
MVKIFTLDELMIFLGILFFMSINDKGEYANYWGLQAEDLIFGGETASLDGFMTLHRFKLLRRCLSFKLFLLH

InterPro do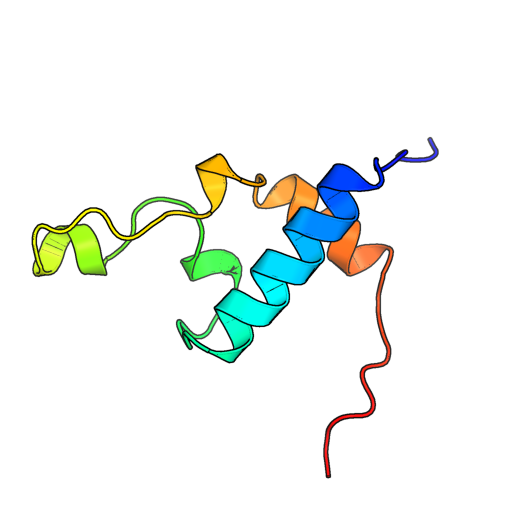mains:
  IPR029526 PiggyBac transposable element-derived protein [PF13843] (5-67)

Foldseek 3Di:
DDDDDDVLNVVLLVVLVVVCVVDPPPDSCQLADDHPCCVVVVDCDDRCVVRDDPVSSVVCCVVCVPPPPPDD

Radius of gyration: 13.68 Å; chains: 1; bounding box: 25×36×41 Å